Protein AF-0000000079326314 (afdb_homodimer)

Radius of gyration: 14.51 Å; Cα contacts (8 Å, |Δi|>4): 104; chains: 2; bounding box: 37×41×36 Å

Organism: NCBI:txid704125

Foldseek 3Di:
DPPPDDDDDDDDDPPVVVVVVQVVCVVVVHDDVVVVVVVVVVVVVVVVVVD/DPPDDDDDDDDDDDPVVVVVVQVVCVVVVHDDVVVVVVVVVVVVVVVVVVD

pLDDT: mean 93.22, std 11.17, range [42.78, 98.44]

Sequence (102 aa):
MKEENITRVTIRVPSQLYADYKKVLIDKHTNTTYDLLQHIKETVEQHNKEEMKEENITRVTIRVPSQLYADYKKVLIDKHTNTTYDLLQHIKETVEQHNKEE

Solvent-accessible surface area (backbone atoms only — not comparable to full-atom values): 5960 Å² total; per-residue (Å²): 128,83,77,72,51,74,35,79,46,75,34,80,36,50,38,68,60,50,53,51,34,50,54,51,28,57,78,66,73,55,48,70,57,57,55,53,49,48,50,49,51,47,53,40,51,54,51,62,70,73,10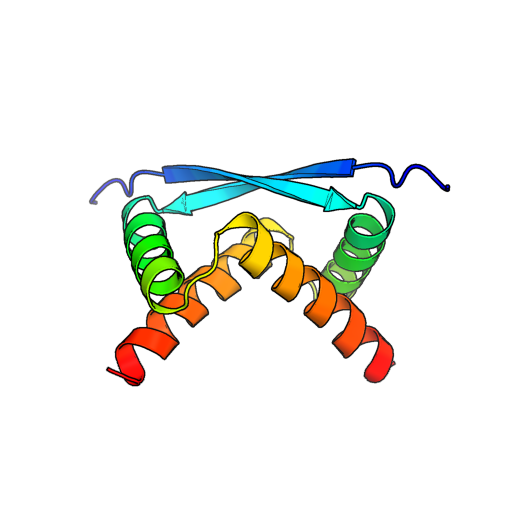2,127,82,77,73,52,72,36,80,46,74,34,80,37,49,37,69,60,50,54,50,34,51,54,51,28,57,78,67,72,54,49,69,58,58,55,52,48,49,51,49,51,47,54,42,52,54,52,63,69,74,104

Secondary structure (DSSP, 8-state):
-----EEEEEEEEEHHHHHHHHHHHHHTT--HHHHHHHHHHHHHHHHHHH-/-----EEEEEEEEEHHHHHHHHHHHHHTT--HHHHHHHHHHHHHHHHHHH-

Structure (mmCIF, N/CA/C/O backbone):
data_AF-0000000079326314-model_v1
#
loop_
_entity.id
_entity.type
_entity.pdbx_description
1 polymer 'Uncharacterized protein'
#
loop_
_atom_site.group_PDB
_atom_site.id
_atom_site.type_symbol
_atom_site.label_atom_id
_atom_site.label_alt_id
_atom_site.label_comp_id
_atom_site.label_asym_id
_atom_site.label_entity_id
_atom_site.label_seq_id
_atom_site.pdbx_PDB_ins_code
_atom_site.Cartn_x
_atom_site.Cartn_y
_atom_site.Cartn_z
_atom_site.occupancy
_atom_site.B_iso_or_equiv
_atom_site.auth_seq_id
_atom_site.auth_comp_id
_atom_site.auth_asym_id
_atom_site.auth_atom_id
_atom_site.pdbx_PDB_model_num
ATOM 1 N N . MET A 1 1 ? 18.438 13.695 16.609 1 42.78 1 MET A N 1
ATOM 2 C CA . MET A 1 1 ? 17.922 12.688 15.695 1 42.78 1 MET A CA 1
ATOM 3 C C . MET A 1 1 ? 16.422 12.492 15.906 1 42.78 1 MET A C 1
ATOM 5 O O . MET A 1 1 ? 15.984 12.102 16.984 1 42.78 1 MET A O 1
ATOM 9 N N . LYS A 1 2 ? 15.562 13.289 15.336 1 53.72 2 LYS A N 1
ATOM 10 C CA . LYS A 1 2 ? 14.141 13.242 15.641 1 53.72 2 LYS A CA 1
ATOM 11 C C . LYS A 1 2 ? 13.578 11.836 15.453 1 53.72 2 LYS A C 1
ATOM 13 O O . LYS A 1 2 ? 13.758 11.219 14.398 1 53.72 2 LYS A O 1
ATOM 18 N N . GLU A 1 3 ? 13.516 11.102 16.5 1 62.91 3 GLU A N 1
ATOM 19 C CA . GLU A 1 3 ? 12.914 9.766 16.5 1 62.91 3 GLU A CA 1
ATOM 20 C C . GLU A 1 3 ? 11.609 9.75 15.703 1 62.91 3 GLU A C 1
ATOM 22 O O . GLU A 1 3 ? 10.672 10.477 16.031 1 62.91 3 GLU A O 1
ATOM 27 N N . GLU A 1 4 ? 11.82 9.375 14.523 1 75.38 4 GLU A N 1
ATOM 28 C CA . GLU A 1 4 ? 10.617 9.336 13.703 1 75.38 4 GLU A CA 1
ATOM 29 C C . GLU A 1 4 ? 9.609 8.328 14.25 1 75.38 4 GLU A C 1
ATOM 31 O O . GLU A 1 4 ? 9.945 7.16 14.461 1 75.38 4 GLU A O 1
ATOM 36 N N . ASN A 1 5 ? 8.516 8.844 14.82 1 92.88 5 ASN A N 1
ATOM 37 C CA . ASN A 1 5 ? 7.441 7.969 15.273 1 92.88 5 ASN A CA 1
ATOM 38 C C . ASN A 1 5 ? 6.938 7.074 14.141 1 92.88 5 ASN A C 1
ATOM 40 O O . ASN A 1 5 ? 6.895 7.492 12.984 1 92.88 5 ASN A O 1
ATOM 44 N N . ILE A 1 6 ? 6.809 5.785 14.578 1 95.88 6 ILE A N 1
ATOM 45 C CA . ILE A 1 6 ? 6.387 4.781 13.609 1 95.88 6 ILE A CA 1
ATOM 46 C C . ILE A 1 6 ? 4.941 4.375 13.875 1 95.88 6 ILE A C 1
ATOM 48 O O . ILE A 1 6 ? 4.547 4.184 15.031 1 95.88 6 ILE A O 1
ATOM 52 N N . THR A 1 7 ? 4.137 4.289 12.773 1 96.38 7 THR A N 1
ATOM 53 C CA . THR A 1 7 ? 2.771 3.779 12.812 1 96.38 7 THR A CA 1
ATOM 54 C C . THR A 1 7 ? 2.658 2.467 12.039 1 96.38 7 THR A C 1
ATOM 56 O O . THR A 1 7 ? 3.221 2.332 10.953 1 96.38 7 THR A O 1
ATOM 59 N N . ARG A 1 8 ? 2.012 1.473 12.672 1 96.25 8 ARG A N 1
ATOM 60 C CA . ARG A 1 8 ? 1.727 0.218 11.984 1 96.25 8 ARG A CA 1
ATOM 61 C C . ARG A 1 8 ? 0.407 0.299 11.227 1 96.25 8 ARG A C 1
ATOM 63 O O . ARG A 1 8 ? -0.61 0.719 11.781 1 96.25 8 ARG A O 1
ATOM 70 N N . VAL A 1 9 ? 0.466 -0.015 9.984 1 96.56 9 VAL A N 1
ATOM 71 C CA . VAL A 1 9 ? -0.716 -0.008 9.133 1 96.56 9 VAL A CA 1
ATOM 72 C C . VAL A 1 9 ? -1.032 -1.431 8.68 1 96.56 9 VAL A C 1
ATOM 74 O O . VAL A 1 9 ? -0.175 -2.113 8.109 1 96.56 9 VAL A O 1
ATOM 77 N N . THR A 1 10 ? -2.252 -1.964 9.016 1 96.88 10 THR A N 1
ATOM 78 C CA . THR A 1 10 ? -2.693 -3.301 8.633 1 96.88 10 THR A CA 1
ATOM 79 C C . THR A 1 10 ? -3.758 -3.227 7.539 1 96.88 10 THR A C 1
ATOM 81 O O . THR A 1 10 ? -4.742 -2.496 7.672 1 96.88 10 THR A O 1
ATOM 84 N N . ILE A 1 11 ? -3.498 -3.961 6.469 1 96.5 11 ILE A N 1
ATOM 85 C CA . ILE A 1 11 ? -4.5 -4.027 5.41 1 96.5 11 ILE A CA 1
ATOM 86 C C . ILE A 1 11 ? -4.91 -5.48 5.18 1 96.5 11 ILE A C 1
ATOM 88 O O . ILE A 1 11 ? -4.137 -6.398 5.449 1 96.5 11 ILE A O 1
ATOM 92 N N . ARG A 1 12 ? -6.113 -5.695 4.738 1 95.44 12 ARG A N 1
ATOM 93 C CA . ARG A 1 12 ? -6.652 -7 4.363 1 95.44 12 ARG A CA 1
ATOM 94 C C . ARG A 1 12 ? -6.535 -7.23 2.861 1 95.44 12 ARG A C 1
ATOM 96 O O . ARG A 1 12 ? -6.98 -6.402 2.064 1 95.44 12 ARG A O 1
ATOM 103 N N . VAL A 1 13 ? -5.953 -8.328 2.527 1 97 13 VAL A N 1
ATOM 104 C CA . VAL A 1 13 ? -5.664 -8.648 1.134 1 97 13 VAL A CA 1
ATOM 105 C C . VAL A 1 13 ? -6.125 -10.07 0.829 1 97 13 VAL A C 1
ATOM 107 O O . VAL A 1 13 ? -5.852 -11 1.597 1 97 13 VAL A O 1
ATOM 110 N N . PRO A 1 14 ? -6.879 -10.297 -0.242 1 96.88 14 PRO A N 1
ATOM 111 C CA . PRO A 1 14 ? -7.113 -11.688 -0.637 1 96.88 14 PRO A CA 1
ATOM 112 C C . PRO A 1 14 ? -5.828 -12.508 -0.685 1 96.88 14 PRO A C 1
ATOM 114 O O . PRO A 1 14 ? -4.824 -12.062 -1.247 1 96.88 14 PRO A O 1
ATOM 117 N N . SER A 1 15 ? -5.871 -13.75 -0.154 1 96.94 15 SER A N 1
ATOM 118 C CA . SER A 1 15 ? -4.672 -14.547 0.051 1 96.94 15 SER A CA 1
ATOM 119 C C . SER A 1 15 ? -3.982 -14.859 -1.273 1 96.94 15 SER A C 1
ATOM 121 O O . SER A 1 15 ? -2.758 -14.773 -1.378 1 96.94 15 SER A O 1
ATOM 123 N N . GLN A 1 16 ? -4.703 -15.227 -2.295 1 96.81 16 GLN A N 1
ATOM 124 C CA . GLN A 1 16 ? -4.117 -15.562 -3.586 1 96.81 16 GLN A CA 1
ATOM 125 C C . GLN A 1 16 ? -3.482 -14.336 -4.238 1 96.81 16 GLN A C 1
ATOM 127 O O . GLN A 1 16 ? -2.42 -14.438 -4.855 1 96.81 16 GLN A O 1
ATOM 132 N N . LEU A 1 17 ? -4.117 -13.234 -4.172 1 97.25 17 LEU A N 1
ATOM 133 C CA . LEU A 1 17 ? -3.553 -12 -4.695 1 97.25 17 LEU A CA 1
ATOM 134 C C . LEU A 1 17 ? -2.236 -11.664 -4.004 1 97.25 17 LEU A C 1
ATOM 136 O O . LEU A 1 17 ? -1.271 -11.25 -4.652 1 97.25 17 LEU A O 1
ATOM 140 N N . TYR A 1 18 ? -2.225 -11.789 -2.711 1 97.94 18 TYR A N 1
ATOM 141 C CA . TYR A 1 18 ? -1.015 -11.516 -1.944 1 97.94 18 TYR A CA 1
ATOM 142 C C . TYR A 1 18 ? 0.114 -12.453 -2.346 1 97.94 18 TYR A C 1
ATOM 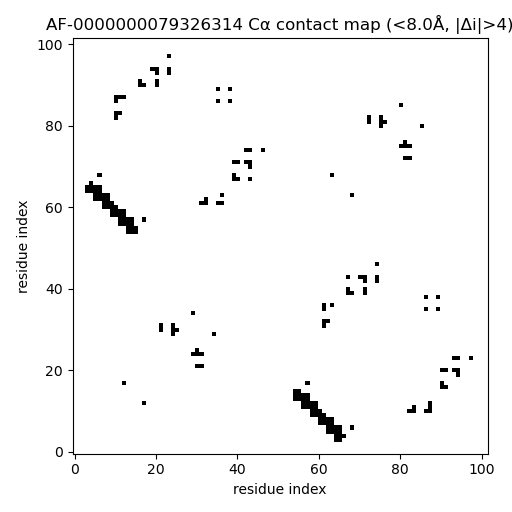144 O O . TYR A 1 18 ? 1.274 -12.047 -2.426 1 97.94 18 TYR A O 1
ATOM 152 N N . ALA A 1 19 ? -0.219 -13.742 -2.561 1 97.12 19 ALA A N 1
ATOM 153 C CA . ALA A 1 19 ? 0.778 -14.711 -3.018 1 97.12 19 ALA A CA 1
ATOM 154 C C . ALA A 1 19 ? 1.376 -14.289 -4.355 1 97.12 19 ALA A C 1
ATOM 156 O O . ALA A 1 19 ? 2.596 -14.328 -4.539 1 97.12 19 ALA A O 1
ATOM 157 N N . ASP A 1 20 ? 0.562 -13.891 -5.277 1 97.44 20 ASP A N 1
ATOM 158 C CA . ASP A 1 20 ? 1.017 -13.422 -6.578 1 97.44 20 ASP A CA 1
ATOM 159 C C . ASP A 1 20 ? 1.886 -12.172 -6.438 1 97.44 20 ASP A C 1
ATOM 161 O O . ASP A 1 20 ? 2.912 -12.047 -7.109 1 97.44 20 ASP A O 1
ATOM 165 N N . TYR A 1 21 ? 1.474 -11.266 -5.633 1 98.25 21 TYR A N 1
ATOM 166 C CA . TYR A 1 21 ? 2.18 -10.023 -5.336 1 98.25 21 TYR A CA 1
ATOM 167 C C . TYR A 1 21 ? 3.578 -10.305 -4.797 1 98.25 21 TYR A C 1
ATOM 169 O O . TYR A 1 21 ? 4.551 -9.68 -5.227 1 98.25 21 TYR A O 1
ATOM 177 N N . LYS A 1 22 ? 3.688 -11.219 -3.871 1 97.81 22 LYS A N 1
ATOM 178 C CA . LYS A 1 22 ? 4.984 -11.57 -3.303 1 97.81 22 LYS A CA 1
ATOM 179 C C . LYS A 1 22 ? 5.918 -12.141 -4.367 1 97.81 22 LYS A C 1
ATOM 181 O O . LYS A 1 22 ? 7.113 -11.836 -4.375 1 97.81 22 LYS A O 1
ATOM 186 N N . LYS A 1 23 ? 5.375 -12.938 -5.27 1 97.56 23 LYS A N 1
ATOM 187 C CA . LYS A 1 23 ? 6.18 -13.461 -6.367 1 97.56 23 LYS A CA 1
ATOM 188 C C . LYS A 1 23 ? 6.738 -12.328 -7.227 1 97.56 23 LYS A C 1
ATOM 190 O O . LYS A 1 23 ? 7.906 -12.359 -7.625 1 97.56 23 LYS A O 1
ATOM 195 N N . VAL A 1 24 ? 5.91 -11.375 -7.527 1 98 24 VAL A N 1
ATOM 196 C CA . VAL A 1 24 ? 6.32 -10.219 -8.32 1 98 24 VAL A CA 1
ATOM 197 C C . VAL A 1 24 ? 7.445 -9.469 -7.605 1 98 24 VAL A C 1
ATOM 199 O O . VAL A 1 24 ? 8.422 -9.055 -8.234 1 98 24 VAL A O 1
ATOM 202 N N . LEU A 1 25 ? 7.348 -9.281 -6.285 1 98 25 LEU A N 1
ATOM 203 C CA . LEU A 1 25 ? 8.328 -8.523 -5.512 1 98 25 LEU A CA 1
ATOM 204 C C . LEU A 1 25 ? 9.672 -9.25 -5.473 1 98 25 LEU A C 1
ATOM 206 O O . LEU A 1 25 ? 10.727 -8.609 -5.453 1 98 25 LEU A O 1
ATOM 210 N N . ILE A 1 26 ? 9.617 -10.617 -5.465 1 97.25 26 ILE A N 1
ATOM 211 C CA . ILE A 1 26 ? 10.844 -11.406 -5.547 1 97.25 26 ILE A CA 1
ATOM 212 C C . ILE A 1 26 ? 11.539 -11.133 -6.875 1 97.25 26 ILE A C 1
ATOM 214 O O . ILE A 1 26 ? 12.75 -10.875 -6.91 1 97.25 26 ILE A O 1
ATOM 218 N N . ASP A 1 27 ? 10.82 -11.117 -7.961 1 95.94 27 ASP A N 1
ATOM 219 C CA . ASP A 1 27 ? 11.367 -10.852 -9.289 1 95.94 27 ASP A CA 1
ATOM 220 C C . ASP A 1 27 ? 11.945 -9.445 -9.375 1 95.94 27 ASP A C 1
ATOM 222 O O . ASP A 1 27 ? 12.922 -9.211 -10.086 1 95.94 27 ASP A O 1
ATOM 226 N N . LYS A 1 28 ? 11.328 -8.508 -8.625 1 95.88 28 LYS A N 1
ATOM 227 C CA . LYS A 1 28 ? 11.742 -7.113 -8.641 1 95.88 28 LYS A CA 1
ATOM 228 C C . LYS A 1 28 ? 12.828 -6.848 -7.602 1 95.88 28 LYS A C 1
ATOM 230 O O . LYS A 1 28 ? 13.312 -5.723 -7.477 1 95.88 28 LYS A O 1
ATOM 235 N N . HIS A 1 29 ? 13.172 -7.879 -6.789 1 96.56 29 HIS A N 1
ATOM 236 C CA . HIS A 1 29 ? 14.211 -7.777 -5.766 1 96.56 29 HIS A CA 1
ATOM 237 C C . HIS A 1 29 ? 13.859 -6.703 -4.738 1 96.56 29 HIS A C 1
ATOM 239 O O . HIS A 1 29 ? 14.695 -5.848 -4.426 1 96.56 29 HIS A O 1
ATOM 245 N N . THR A 1 30 ? 12.633 -6.699 -4.293 1 97 30 THR A N 1
ATOM 246 C CA . THR A 1 30 ? 12.141 -5.82 -3.236 1 97 30 THR A CA 1
ATOM 247 C C . THR A 1 30 ? 11.203 -6.578 -2.295 1 97 30 THR A C 1
ATOM 249 O O . THR A 1 30 ? 11.094 -7.801 -2.379 1 97 30 THR A O 1
ATOM 252 N N . ASN A 1 31 ? 10.68 -5.898 -1.188 1 96.81 31 ASN A N 1
ATOM 253 C CA . ASN A 1 31 ? 9.773 -6.555 -0.25 1 96.81 31 ASN A CA 1
ATOM 254 C C . ASN A 1 31 ? 8.5 -5.742 -0.035 1 96.81 31 ASN A C 1
ATOM 256 O O . ASN A 1 31 ? 8.398 -4.605 -0.498 1 96.81 31 ASN A O 1
ATOM 260 N N . THR A 1 32 ? 7.629 -6.41 0.541 1 97.12 32 THR A N 1
ATOM 261 C CA . THR A 1 32 ? 6.293 -5.855 0.733 1 97.12 32 THR A CA 1
ATOM 262 C C . THR A 1 32 ? 6.367 -4.496 1.423 1 97.12 32 THR A C 1
ATOM 264 O O . THR A 1 32 ? 5.773 -3.523 0.951 1 97.12 32 THR A O 1
ATOM 267 N N . THR A 1 33 ? 7.004 -4.355 2.541 1 96.38 33 THR A N 1
ATOM 268 C CA . THR A 1 33 ? 7.09 -3.119 3.311 1 96.38 33 THR A CA 1
ATOM 269 C C . THR A 1 33 ? 7.641 -1.984 2.453 1 96.38 33 THR A C 1
ATOM 271 O O . THR A 1 33 ? 7.062 -0.897 2.406 1 96.38 33 THR A O 1
ATOM 274 N N . TYR A 1 34 ? 8.656 -2.252 1.791 1 97.38 34 TYR A N 1
ATOM 275 C CA . TYR A 1 34 ? 9.312 -1.213 1.001 1 97.38 34 TYR A CA 1
ATOM 276 C C . TYR A 1 34 ? 8.414 -0.766 -0.152 1 97.38 34 TYR A C 1
ATOM 278 O O . TYR A 1 34 ? 8.289 0.432 -0.418 1 97.38 34 TYR A O 1
ATOM 286 N N . ASP A 1 35 ? 7.898 -1.693 -0.915 1 98.44 35 ASP A N 1
ATOM 287 C CA . ASP A 1 35 ? 7.051 -1.366 -2.059 1 98.44 35 ASP A CA 1
ATOM 288 C C . ASP A 1 35 ? 5.855 -0.516 -1.634 1 98.44 35 ASP A C 1
ATOM 290 O O . ASP A 1 35 ? 5.539 0.486 -2.279 1 98.44 35 ASP A O 1
ATOM 294 N N . LEU A 1 36 ? 5.215 -0.916 -0.549 1 98.44 36 LEU A N 1
ATOM 295 C CA . LEU A 1 36 ? 4.031 -0.195 -0.087 1 98.44 36 LEU A CA 1
ATOM 296 C C . LEU A 1 36 ? 4.418 1.164 0.489 1 98.44 36 LEU A C 1
ATOM 298 O O . LEU A 1 36 ? 3.703 2.15 0.291 1 98.44 36 LEU A O 1
ATOM 302 N N . LEU A 1 37 ? 5.539 1.254 1.224 1 98.06 37 LEU A N 1
ATOM 303 C CA . LEU A 1 37 ? 6.043 2.531 1.713 1 98.06 37 LEU A CA 1
ATOM 304 C C . LEU A 1 37 ? 6.32 3.486 0.556 1 98.06 37 LEU A C 1
ATOM 306 O O . LEU A 1 37 ? 6.008 4.676 0.638 1 98.06 37 LEU A O 1
ATOM 310 N N . GLN A 1 38 ? 6.863 2.961 -0.471 1 98.06 38 GLN A N 1
ATOM 311 C CA . GLN A 1 38 ? 7.156 3.779 -1.644 1 98.06 38 GLN A CA 1
ATOM 312 C C . GLN A 1 38 ? 5.875 4.301 -2.285 1 98.06 38 GLN A C 1
ATOM 314 O O . GLN A 1 38 ? 5.824 5.445 -2.738 1 98.06 38 GLN A O 1
ATOM 319 N N . HIS A 1 39 ? 4.914 3.467 -2.414 1 98.38 39 HIS A N 1
ATOM 320 C CA . HIS A 1 39 ? 3.625 3.914 -2.928 1 98.38 39 HIS A CA 1
ATOM 321 C C . HIS A 1 39 ? 3.062 5.055 -2.088 1 98.38 39 HIS A C 1
ATOM 323 O O . HIS A 1 39 ? 2.551 6.039 -2.629 1 98.38 39 HIS A O 1
ATOM 329 N N . ILE A 1 40 ? 3.092 4.895 -0.734 1 98.44 40 ILE A N 1
ATOM 330 C CA . ILE A 1 40 ? 2.598 5.93 0.167 1 98.44 40 ILE A CA 1
ATOM 331 C C . ILE A 1 40 ? 3.369 7.227 -0.065 1 98.44 40 ILE A C 1
ATOM 333 O O . ILE A 1 40 ? 2.77 8.297 -0.215 1 98.44 40 ILE A O 1
ATOM 337 N N . LYS A 1 41 ? 4.664 7.18 -0.085 1 98.06 41 LYS A N 1
ATOM 338 C CA . LYS A 1 41 ? 5.512 8.344 -0.323 1 98.06 41 LYS A CA 1
ATOM 339 C C . LYS A 1 41 ? 5.16 9.016 -1.647 1 98.06 41 LYS A C 1
ATOM 341 O O . LYS A 1 41 ? 5.008 10.242 -1.708 1 98.06 41 LYS A O 1
ATOM 346 N N . GLU A 1 42 ? 5.02 8.25 -2.678 1 97.94 42 GLU A N 1
ATOM 347 C CA . GLU A 1 42 ? 4.738 8.781 -4.008 1 97.94 42 GLU A CA 1
ATOM 348 C C . GLU A 1 42 ? 3.359 9.43 -4.062 1 97.94 42 GLU A C 1
ATOM 350 O O . GLU A 1 42 ? 3.172 10.445 -4.742 1 97.94 42 GLU A O 1
ATOM 355 N N . THR A 1 43 ? 2.426 8.797 -3.451 1 97.88 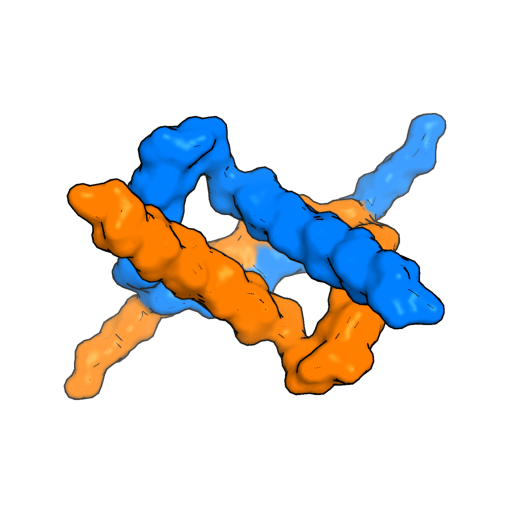43 THR A N 1
ATOM 356 C CA . THR A 1 43 ? 1.078 9.352 -3.398 1 97.88 43 THR A CA 1
ATOM 357 C C . THR A 1 43 ? 1.094 10.75 -2.777 1 97.88 43 THR A C 1
ATOM 359 O O . THR A 1 43 ? 0.467 11.672 -3.297 1 97.88 43 THR A O 1
ATOM 362 N N . VAL A 1 44 ? 1.832 10.898 -1.67 1 97.81 44 VAL A N 1
ATOM 363 C CA . VAL A 1 44 ? 1.928 12.188 -0.987 1 97.81 44 VAL A CA 1
ATOM 364 C C . VAL A 1 44 ? 2.68 13.188 -1.866 1 97.81 44 VAL A C 1
ATOM 366 O O . VAL A 1 44 ? 2.24 14.32 -2.039 1 97.81 44 VAL A O 1
ATOM 369 N N . GLU A 1 45 ? 3.775 12.789 -2.439 1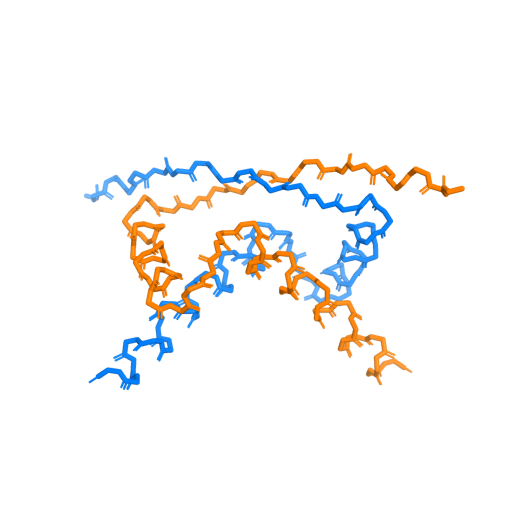 97.12 45 GLU A N 1
ATOM 370 C CA . GLU A 1 45 ? 4.609 13.656 -3.262 1 97.12 45 GLU A CA 1
ATOM 371 C C . GLU A 1 45 ? 3.855 14.133 -4.5 1 97.12 45 GLU A C 1
ATOM 373 O O . GLU A 1 45 ? 3.938 15.305 -4.871 1 97.12 45 GLU A O 1
ATOM 378 N N . GLN A 1 46 ? 3.18 13.234 -5.207 1 96.12 46 GLN A N 1
ATOM 379 C CA . GLN A 1 46 ? 2.422 13.586 -6.402 1 96.12 46 GLN A CA 1
ATOM 380 C C . GLN A 1 46 ? 1.299 14.562 -6.07 1 96.12 46 GLN A C 1
ATOM 382 O O . GLN A 1 46 ? 1.031 15.492 -6.84 1 96.12 46 GLN A O 1
ATOM 387 N N . HIS A 1 47 ? 0.631 14.328 -5.023 1 95.12 47 HIS A N 1
ATOM 388 C CA . HIS A 1 47 ? -0.438 15.227 -4.613 1 95.12 47 HIS A CA 1
ATOM 389 C C . HIS A 1 47 ? 0.098 16.625 -4.336 1 95.12 47 HIS A C 1
ATOM 391 O O . HIS A 1 47 ? -0.536 17.625 -4.699 1 95.12 47 HIS A O 1
ATOM 397 N N . ASN A 1 48 ? 1.287 16.734 -3.65 1 92.25 48 ASN A N 1
ATOM 398 C CA . ASN A 1 48 ? 1.895 18.016 -3.328 1 92.25 48 ASN A CA 1
ATOM 399 C C . ASN A 1 48 ? 2.338 18.766 -4.586 1 92.25 48 ASN A C 1
ATOM 401 O O . ASN A 1 48 ? 2.404 20 -4.594 1 92.25 48 ASN A O 1
ATOM 405 N N . LYS A 1 49 ? 2.617 18.016 -5.574 1 91.75 49 LYS A N 1
ATOM 406 C CA . LYS A 1 49 ? 3.023 18.641 -6.832 1 91.75 49 LYS A CA 1
ATOM 407 C C . LYS A 1 49 ? 1.816 19.188 -7.59 1 91.75 49 LYS A C 1
ATOM 409 O O . LYS A 1 49 ? 1.944 20.125 -8.375 1 91.75 49 LYS A O 1
ATOM 414 N N . GLU A 1 50 ? 0.736 18.562 -7.469 1 87.06 50 GLU A N 1
ATOM 415 C CA . GLU A 1 50 ? -0.489 18.953 -8.164 1 87.06 50 GLU A CA 1
ATOM 416 C C . GLU A 1 50 ? -1.169 20.125 -7.465 1 87.06 50 GLU A C 1
ATOM 418 O O . GLU A 1 50 ? -1.992 20.812 -8.062 1 87.06 50 GLU A O 1
ATOM 423 N N . GLU A 1 51 ? -0.892 20.312 -6.219 1 75.75 51 GLU A N 1
ATOM 424 C CA . GLU A 1 51 ? -1.456 21.453 -5.5 1 75.75 51 GLU A CA 1
ATOM 425 C C . GLU A 1 51 ? -0.6 22.703 -5.68 1 75.75 51 GLU A C 1
ATOM 427 O O . GLU A 1 51 ? -1.127 23.812 -5.852 1 75.75 51 GLU A O 1
ATOM 432 N N . MET B 1 1 ? -19.266 -20.141 -4.105 1 43.06 1 MET B N 1
ATOM 433 C CA . MET B 1 1 ? -18.672 -18.844 -3.816 1 43.06 1 MET B CA 1
ATOM 434 C C . MET B 1 1 ? -17.328 -19 -3.129 1 43.06 1 MET B C 1
ATOM 436 O O . MET B 1 1 ? -17.25 -19.547 -2.031 1 43.06 1 MET B O 1
ATOM 440 N N . LYS B 1 2 ? -16.25 -19.234 -3.828 1 54.25 2 LYS B N 1
ATOM 441 C CA . LYS B 1 2 ? -14.969 -19.547 -3.225 1 54.25 2 LYS B CA 1
ATOM 442 C C . LYS B 1 2 ? -14.57 -18.5 -2.186 1 54.25 2 LYS B C 1
ATOM 444 O O . LYS B 1 2 ? -14.578 -17.312 -2.467 1 54.25 2 LYS B O 1
ATOM 449 N N . GLU B 1 3 ? -14.828 -18.766 -0.969 1 62.56 3 GLU B N 1
ATOM 450 C CA . GLU B 1 3 ? -14.406 -17.906 0.137 1 62.56 3 GLU B CA 1
ATOM 451 C C . GLU B 1 3 ? -12.969 -17.438 -0.045 1 62.56 3 GLU B C 1
ATOM 453 O O . GLU B 1 3 ? -12.047 -18.266 -0.113 1 62.56 3 GLU B O 1
ATOM 458 N N . GLU B 1 4 ? -12.938 -16.312 -0.576 1 75.25 4 GLU B N 1
ATOM 459 C CA . GLU B 1 4 ? -11.586 -15.797 -0.774 1 75.25 4 GLU B CA 1
ATOM 460 C C . GLU B 1 4 ? -10.859 -15.617 0.558 1 75.25 4 GLU B C 1
ATOM 462 O O . GLU B 1 4 ? -11.375 -14.953 1.462 1 75.25 4 GLU B O 1
ATOM 467 N N . ASN B 1 5 ? -9.891 -16.516 0.825 1 92.62 5 ASN B N 1
ATOM 468 C CA . ASN B 1 5 ? -9.062 -16.375 2.016 1 92.62 5 ASN B CA 1
ATOM 469 C C . ASN B 1 5 ? -8.398 -15 2.068 1 92.62 5 ASN B C 1
ATOM 471 O O . ASN B 1 5 ? -8.047 -14.438 1.03 1 92.62 5 ASN B O 1
ATOM 475 N N . ILE B 1 6 ? -8.508 -14.461 3.307 1 95.81 6 ILE B N 1
ATOM 476 C CA . ILE B 1 6 ? -7.969 -13.125 3.521 1 95.81 6 ILE B CA 1
ATOM 477 C C . ILE B 1 6 ? -6.672 -13.211 4.324 1 95.81 6 ILE B C 1
ATOM 479 O O . ILE B 1 6 ? -6.582 -13.969 5.289 1 95.81 6 ILE B O 1
ATOM 483 N N . THR B 1 7 ? -5.652 -12.43 3.869 1 96.31 7 THR B N 1
ATOM 484 C CA . THR B 1 7 ? -4.391 -12.273 4.578 1 96.31 7 THR B CA 1
ATOM 485 C C . THR B 1 7 ? -4.23 -10.836 5.078 1 96.31 7 THR B C 1
ATOM 487 O O . THR B 1 7 ? -4.531 -9.883 4.355 1 96.31 7 THR B O 1
ATOM 490 N N . ARG B 1 8 ? -3.865 -10.703 6.359 1 96.12 8 ARG B N 1
ATOM 491 C CA . ARG B 1 8 ? -3.557 -9.391 6.91 1 96.12 8 ARG B CA 1
ATOM 492 C C . ARG B 1 8 ? -2.092 -9.031 6.684 1 96.12 8 ARG B C 1
ATOM 494 O O . ARG B 1 8 ? -1.2 -9.836 6.965 1 96.12 8 ARG B O 1
ATOM 501 N N . VAL B 1 9 ? -1.888 -7.91 6.113 1 96.44 9 VAL B N 1
ATOM 502 C CA . VAL B 1 9 ? -0.542 -7.414 5.852 1 96.44 9 VAL B CA 1
ATOM 503 C C . VAL B 1 9 ? -0.281 -6.16 6.68 1 96.44 9 VAL B C 1
ATOM 505 O O . VAL B 1 9 ? -1.052 -5.199 6.621 1 96.44 9 VAL B O 1
ATOM 508 N N . THR B 1 10 ? 0.772 -6.172 7.57 1 96.94 10 THR B N 1
ATOM 509 C CA . THR B 1 10 ? 1.145 -5.039 8.406 1 96.94 10 THR B CA 1
ATOM 510 C C . THR B 1 10 ? 2.441 -4.406 7.918 1 96.94 10 THR B C 1
ATOM 512 O O . THR B 1 10 ? 3.438 -5.102 7.703 1 96.94 10 THR B O 1
ATOM 515 N N . ILE B 1 11 ? 2.373 -3.1 7.711 1 96.75 11 ILE B N 1
ATOM 516 C CA . ILE B 1 11 ? 3.59 -2.389 7.332 1 96.75 11 ILE B CA 1
ATOM 517 C C . ILE B 1 11 ? 3.879 -1.284 8.344 1 96.75 11 ILE B C 1
ATOM 519 O O . ILE B 1 11 ? 2.965 -0.789 9.008 1 96.75 11 ILE B O 1
ATOM 523 N N . ARG B 1 12 ? 5.121 -0.935 8.516 1 95.56 12 ARG B N 1
ATOM 524 C CA . ARG B 1 12 ? 5.582 0.163 9.367 1 95.56 12 ARG B CA 1
ATOM 525 C C . ARG B 1 12 ? 5.793 1.433 8.547 1 95.56 12 ARG B C 1
ATOM 527 O O . ARG B 1 12 ? 6.508 1.418 7.539 1 95.56 12 ARG B O 1
ATOM 534 N N . VAL B 1 13 ? 5.172 2.475 8.992 1 97.12 13 VAL B N 1
ATOM 535 C CA . VAL B 1 13 ? 5.188 3.746 8.273 1 97.12 13 VAL B CA 1
ATOM 536 C C . VAL B 1 13 ? 5.551 4.875 9.234 1 97.12 13 VAL B C 1
ATOM 538 O O . VAL B 1 13 ? 5.012 4.961 10.344 1 97.12 13 VAL B O 1
ATOM 541 N N . PRO B 1 14 ? 6.508 5.742 8.891 1 96.94 14 PRO B N 1
ATOM 542 C CA . PRO B 1 14 ? 6.676 6.945 9.711 1 96.94 14 PRO B CA 1
ATOM 543 C C . PRO B 1 14 ? 5.355 7.664 9.984 1 96.94 14 PRO B C 1
ATOM 545 O O . PRO B 1 14 ? 4.57 7.887 9.055 1 96.94 14 PRO B O 1
ATOM 548 N N . SER B 1 15 ? 5.137 8.086 11.227 1 97 15 SER B N 1
ATOM 549 C CA . SER B 1 15 ? 3.842 8.602 11.664 1 97 15 SER B CA 1
ATOM 550 C C . SER B 1 15 ? 3.455 9.852 10.891 1 97 15 SER B C 1
ATOM 552 O O . SER B 1 15 ? 2.307 10 10.469 1 97 15 SER B O 1
ATOM 554 N N . GLN B 1 16 ? 4.367 10.773 10.688 1 96.88 16 GLN B N 1
ATOM 555 C CA . GLN B 1 16 ? 4.066 12.016 9.969 1 96.88 16 GLN B CA 1
ATOM 556 C C . GLN B 1 16 ? 3.734 11.734 8.508 1 96.88 16 GLN B C 1
ATOM 558 O O . GLN B 1 16 ? 2.84 12.367 7.938 1 96.88 16 GLN B O 1
ATOM 563 N N . LEU B 1 17 ? 4.445 10.891 7.883 1 97.31 17 LEU B N 1
ATOM 564 C CA . LEU B 1 17 ? 4.156 10.5 6.508 1 97.31 17 LEU B CA 1
ATOM 565 C C . LEU B 1 17 ? 2.758 9.906 6.395 1 97.31 17 LEU B C 1
ATOM 567 O O . LEU B 1 17 ? 2.021 10.211 5.453 1 97.31 17 LEU B O 1
ATOM 571 N N . TYR B 1 18 ? 2.434 9.039 7.309 1 98 18 TYR B N 1
ATOM 572 C CA . TYR B 1 18 ? 1.115 8.414 7.309 1 98 18 TYR B CA 1
ATOM 573 C C . TYR B 1 18 ? 0.017 9.453 7.477 1 98 18 TYR B C 1
ATOM 575 O O . TYR B 1 18 ? -1.041 9.359 6.852 1 98 18 TYR B O 1
ATOM 583 N N . ALA B 1 19 ? 0.258 10.445 8.367 1 97.19 19 ALA B N 1
ATOM 584 C CA . ALA B 1 19 ? -0.702 11.531 8.555 1 97.19 19 ALA B CA 1
ATOM 585 C C . ALA B 1 19 ? -0.919 12.297 7.246 1 97.19 19 ALA B C 1
ATOM 587 O O . ALA B 1 19 ? -2.057 12.586 6.871 1 97.19 19 ALA B O 1
ATOM 588 N N . ASP B 1 20 ? 0.118 12.617 6.566 1 97.56 20 ASP B N 1
ATOM 589 C CA . ASP B 1 20 ? 0.036 13.305 5.281 1 97.56 20 ASP B CA 1
ATOM 590 C C . ASP B 1 20 ? -0.703 12.461 4.25 1 97.56 20 ASP B C 1
ATOM 592 O O . ASP B 1 20 ? -1.521 12.977 3.484 1 97.56 20 ASP B O 1
ATOM 596 N N . TYR B 1 21 ? -0.395 11.211 4.195 1 98.25 21 TYR B N 1
ATOM 597 C CA . TYR B 1 21 ? -1.015 10.234 3.305 1 98.25 21 TYR B CA 1
ATOM 598 C C . TYR B 1 21 ? -2.521 10.18 3.523 1 98.25 21 TYR B C 1
ATOM 600 O O . TYR B 1 21 ? -3.295 10.18 2.562 1 98.25 21 TYR B O 1
ATOM 608 N N . LYS B 1 22 ? -2.949 10.125 4.762 1 97.88 22 LYS B N 1
ATOM 609 C CA . LYS B 1 22 ? -4.375 10.078 5.074 1 97.88 22 LYS B CA 1
ATOM 610 C C . LYS B 1 22 ? -5.086 11.344 4.594 1 97.88 22 LYS B C 1
ATOM 612 O O . LYS B 1 22 ? -6.203 11.273 4.086 1 97.88 22 LYS B O 1
ATOM 617 N N . LYS B 1 23 ? -4.43 12.477 4.738 1 97.56 23 LYS B N 1
ATOM 618 C CA . LYS B 1 23 ? -5.004 13.719 4.238 1 97.56 23 LYS B CA 1
ATOM 619 C C . LYS B 1 23 ? -5.219 13.656 2.727 1 97.56 23 LYS B C 1
ATOM 621 O O . LYS B 1 23 ? -6.254 14.094 2.225 1 97.56 23 LYS B O 1
ATOM 626 N N . VAL B 1 24 ? -4.242 13.164 2.027 1 98 24 VAL B N 1
ATOM 627 C CA . VAL B 1 24 ? -4.332 13.023 0.578 1 98 24 VAL B CA 1
ATOM 628 C C . VAL B 1 24 ? -5.508 12.117 0.218 1 98 24 VAL B C 1
ATOM 630 O O . VAL B 1 24 ? -6.258 12.406 -0.717 1 98 24 VAL B O 1
ATOM 633 N N . LEU B 1 25 ? -5.699 11 0.944 1 98 25 LEU B N 1
ATOM 634 C CA . LEU B 1 25 ? -6.75 10.031 0.645 1 98 25 LEU B CA 1
ATOM 635 C C . LEU B 1 25 ? -8.133 10.633 0.887 1 98 25 LEU B C 1
ATOM 637 O O . LEU B 1 25 ? -9.0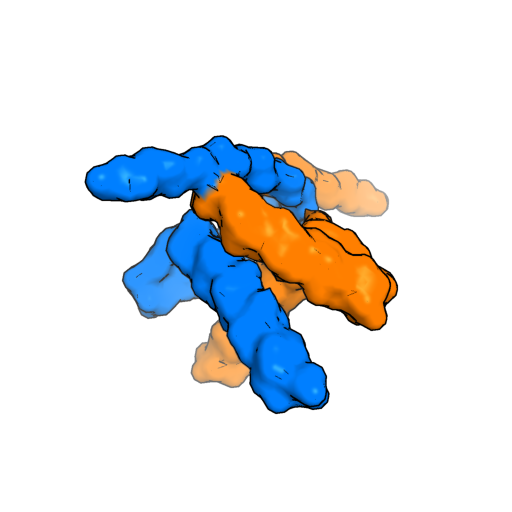86 10.305 0.183 1 98 25 LEU B O 1
ATOM 641 N N . ILE B 1 26 ? -8.219 11.531 1.905 1 97.31 26 ILE B N 1
ATOM 642 C CA . ILE B 1 26 ? -9.469 12.25 2.139 1 97.31 26 ILE B CA 1
ATOM 643 C C . ILE B 1 26 ? -9.805 13.117 0.924 1 97.31 26 ILE B C 1
ATOM 645 O O . ILE B 1 26 ? -10.93 13.094 0.43 1 97.31 26 ILE B O 1
ATOM 649 N N . ASP B 1 27 ? -8.859 13.836 0.384 1 95.88 27 ASP B N 1
ATOM 650 C CA . ASP B 1 27 ? -9.039 14.695 -0.786 1 95.88 27 ASP B CA 1
ATOM 651 C C . ASP B 1 27 ? -9.43 13.867 -2.012 1 95.88 27 ASP B C 1
ATOM 653 O O . ASP B 1 27 ? -10.18 14.336 -2.869 1 95.88 27 ASP B O 1
ATOM 657 N N . LYS B 1 28 ? -8.922 12.609 -2.055 1 95.94 28 LYS B N 1
ATOM 658 C CA . LYS B 1 28 ? -9.164 11.727 -3.189 1 95.94 28 LYS B CA 1
ATOM 659 C C . LYS B 1 28 ? -10.43 10.898 -2.979 1 95.94 28 LYS B C 1
ATOM 661 O O . LYS B 1 28 ? -10.812 10.102 -3.84 1 95.94 28 LYS B O 1
ATOM 666 N N . HIS B 1 29 ? -11.062 11.039 -1.8 1 96.5 29 HIS B N 1
ATOM 667 C CA . HIS B 1 29 ? -12.289 10.32 -1.47 1 96.5 29 HIS B CA 1
ATOM 668 C C . HIS B 1 29 ? -12.078 8.812 -1.527 1 96.5 29 HIS B C 1
ATOM 670 O O . HIS B 1 29 ? -12.859 8.102 -2.17 1 96.5 29 HIS B O 1
ATOM 676 N N . THR B 1 30 ? -11.023 8.352 -0.953 1 97.06 30 THR B N 1
ATOM 677 C CA . THR B 1 30 ? -10.703 6.938 -0.807 1 97.06 30 THR B CA 1
ATOM 678 C C . THR B 1 30 ? -10.109 6.656 0.57 1 97.06 30 THR B C 1
ATOM 680 O O . THR B 1 30 ? -10.125 7.52 1.449 1 97.06 30 THR B O 1
ATOM 683 N N . ASN B 1 31 ? -9.75 5.355 0.898 1 96.81 31 ASN B N 1
ATOM 684 C CA . ASN B 1 31 ? -9.172 5.012 2.191 1 96.81 31 ASN B CA 1
ATOM 685 C C . ASN B 1 31 ? -7.906 4.176 2.035 1 96.81 31 ASN B C 1
ATOM 687 O O . ASN B 1 31 ? -7.574 3.744 0.928 1 96.81 31 ASN B O 1
ATOM 691 N N . THR B 1 32 ? -7.293 4.109 3.094 1 97 32 THR B N 1
ATOM 692 C CA . THR B 1 32 ? -5.988 3.457 3.133 1 97 32 THR B CA 1
ATOM 693 C C . THR B 1 32 ? -6.074 2.047 2.555 1 97 32 THR B C 1
ATOM 695 O O . THR B 1 32 ? -5.285 1.681 1.681 1 97 32 THR B O 1
ATOM 698 N N . THR B 1 33 ? -6.938 1.187 3.014 1 96.06 33 THR B N 1
ATOM 699 C CA . THR B 1 33 ? -7.07 -0.198 2.576 1 96.06 33 THR B CA 1
ATOM 700 C C . THR B 1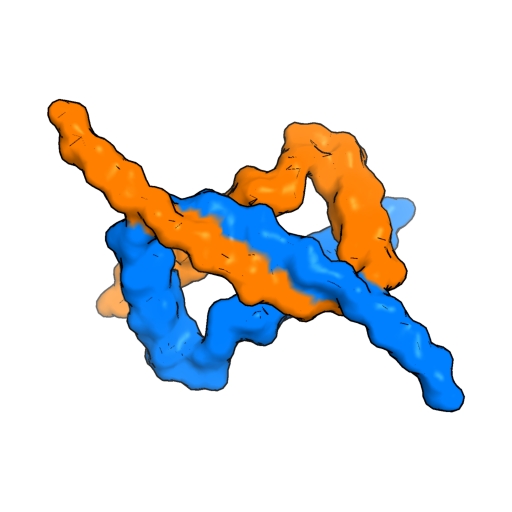 33 ? -7.281 -0.269 1.066 1 96.06 33 THR B C 1
ATOM 702 O O . THR B 1 33 ? -6.598 -1.022 0.372 1 96.06 33 THR B O 1
ATOM 705 N N . TYR B 1 34 ? -8.141 0.507 0.602 1 97.12 34 TYR B N 1
ATOM 706 C CA . TYR B 1 34 ? -8.477 0.464 -0.818 1 97.12 34 TYR B CA 1
ATOM 707 C C . TYR B 1 34 ? -7.293 0.915 -1.669 1 97.12 34 TYR B C 1
ATOM 709 O O . TYR B 1 34 ? -6.98 0.294 -2.688 1 97.12 34 TYR B O 1
ATOM 717 N N . ASP B 1 35 ? -6.707 2.045 -1.352 1 98.38 35 ASP B N 1
ATOM 718 C CA . ASP B 1 35 ? -5.586 2.574 -2.123 1 98.38 35 ASP B CA 1
ATOM 719 C C . ASP B 1 35 ? -4.441 1.569 -2.189 1 98.38 35 ASP B C 1
ATOM 721 O O . ASP B 1 35 ? -3.873 1.335 -3.26 1 98.38 35 ASP B O 1
ATOM 725 N N . LEU B 1 36 ? -4.105 0.976 -1.061 1 98.44 36 LEU B N 1
ATOM 726 C CA . LEU B 1 36 ? -2.996 0.031 -1.013 1 98.44 36 LEU B CA 1
ATOM 727 C C . LEU B 1 36 ? -3.355 -1.266 -1.732 1 98.44 36 LEU B C 1
ATOM 729 O O . LEU B 1 36 ? -2.514 -1.855 -2.414 1 98.44 36 LEU B O 1
ATOM 733 N N . LEU B 1 37 ? -4.59 -1.752 -1.586 1 98 37 LEU B N 1
ATOM 734 C CA . LEU B 1 37 ? -5.059 -2.92 -2.326 1 98 37 LEU B CA 1
ATOM 735 C C . LEU B 1 37 ? -4.957 -2.686 -3.83 1 98 37 LEU B C 1
ATOM 737 O O . LEU B 1 37 ? -4.551 -3.58 -4.574 1 98 37 LEU B O 1
ATOM 741 N N . GLN B 1 38 ? -5.312 -1.523 -4.234 1 98.06 38 GLN B N 1
ATOM 742 C CA . GLN B 1 38 ? -5.234 -1.185 -5.652 1 98.06 38 GLN B CA 1
ATOM 743 C C . GLN B 1 38 ? -3.791 -1.199 -6.145 1 98.06 38 GLN B C 1
ATOM 745 O O . GLN B 1 38 ? -3.516 -1.64 -7.262 1 98.06 38 GLN B O 1
ATOM 750 N N . HIS B 1 39 ? -2.91 -0.643 -5.387 1 98.31 39 HIS B N 1
ATOM 751 C CA . HIS B 1 39 ? -1.496 -0.704 -5.742 1 98.31 39 HIS B CA 1
ATOM 752 C C . HIS B 1 39 ? -1.032 -2.146 -5.914 1 98.31 39 HIS B C 1
ATOM 754 O O . HIS B 1 39 ? -0.307 -2.463 -6.859 1 98.31 39 HIS B O 1
ATOM 760 N N . ILE B 1 40 ? -1.398 -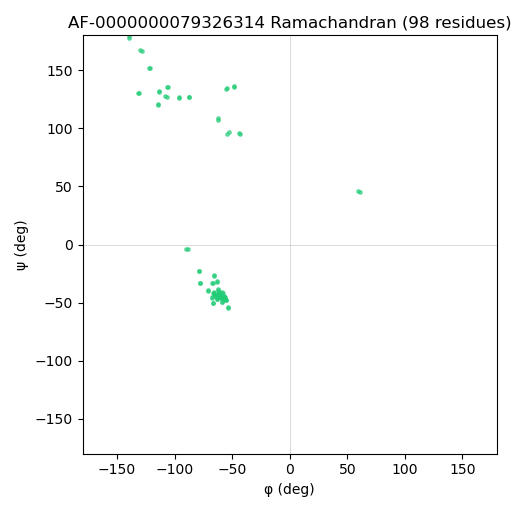3.027 -4.941 1 98.38 40 ILE B N 1
ATOM 761 C CA . ILE B 1 40 ? -1.024 -4.438 -5.012 1 98.38 40 ILE B CA 1
ATOM 762 C C . ILE B 1 40 ? -1.578 -5.055 -6.293 1 98.38 40 ILE B C 1
ATOM 764 O O . ILE B 1 40 ? -0.851 -5.719 -7.031 1 98.38 40 ILE B O 1
ATOM 768 N N . LYS B 1 41 ? -2.832 -4.867 -6.566 1 98 41 LYS B N 1
ATOM 769 C CA . LYS B 1 41 ? -3.471 -5.383 -7.773 1 98 41 LYS B CA 1
ATOM 770 C C . LYS B 1 41 ? -2.75 -4.898 -9.031 1 98 41 LYS B C 1
ATOM 772 O O . LYS B 1 41 ? -2.459 -5.691 -9.93 1 98 41 LYS B O 1
ATOM 777 N N . GLU B 1 42 ? -2.461 -3.648 -9.094 1 97.94 42 GLU B N 1
ATOM 778 C CA . GLU B 1 42 ? -1.823 -3.059 -10.266 1 97.94 42 GLU B CA 1
ATOM 779 C C . GLU B 1 42 ? -0.409 -3.6 -10.461 1 97.94 42 GLU B C 1
ATOM 781 O O . GLU B 1 42 ? 0.038 -3.797 -11.594 1 97.94 42 GLU B O 1
ATOM 786 N N . THR B 1 43 ? 0.289 -3.729 -9.375 1 97.88 43 THR B N 1
ATOM 787 C CA . THR B 1 43 ? 1.637 -4.285 -9.438 1 97.88 43 THR B CA 1
ATOM 788 C C . THR B 1 43 ? 1.62 -5.676 -10.07 1 97.88 43 THR B C 1
ATOM 790 O O . THR B 1 43 ? 2.445 -5.98 -10.93 1 97.88 43 THR B O 1
ATOM 793 N N . VAL B 1 44 ? 0.665 -6.516 -9.656 1 97.75 44 VAL B N 1
ATOM 794 C CA . VAL B 1 44 ? 0.547 -7.871 -10.188 1 97.75 44 VAL B CA 1
ATOM 795 C C . VAL B 1 44 ? 0.131 -7.816 -11.656 1 97.75 44 VAL B C 1
ATOM 797 O O . VAL B 1 44 ? 0.715 -8.5 -12.5 1 97.75 44 VAL B O 1
ATOM 800 N N . GLU B 1 45 ? -0.826 -7.012 -11.992 1 97.06 45 GLU B N 1
ATOM 801 C CA . GLU B 1 45 ? -1.345 -6.902 -13.352 1 97.06 45 GLU B CA 1
ATOM 802 C C . GLU B 1 45 ? -0.273 -6.395 -14.312 1 97.06 45 GLU B C 1
ATOM 804 O O . GLU B 1 45 ? -0.145 -6.895 -15.43 1 97.06 45 GLU B O 1
ATOM 809 N N . GLN B 1 46 ? 0.446 -5.34 -13.93 1 96 46 GLN B N 1
ATOM 810 C CA . GLN B 1 46 ? 1.498 -4.781 -14.773 1 96 46 GLN B CA 1
ATOM 811 C C . GLN B 1 46 ? 2.607 -5.801 -15.016 1 96 46 GLN B C 1
ATOM 813 O O . GLN B 1 46 ? 3.146 -5.887 -16.125 1 96 46 GLN B O 1
ATOM 818 N N . HIS B 1 47 ? 2.986 -6.48 -14.023 1 94.88 47 HIS B N 1
ATOM 819 C CA . HIS B 1 47 ? 4.016 -7.504 -14.172 1 94.88 47 HIS B CA 1
ATOM 820 C C . HIS B 1 47 ? 3.578 -8.586 -15.156 1 94.88 47 HIS B C 1
ATOM 822 O O . HIS B 1 47 ? 4.379 -9.055 -15.969 1 94.88 47 HIS B O 1
ATOM 828 N N . ASN B 1 48 ? 2.268 -9.023 -15.07 1 91.94 48 ASN B N 1
ATOM 829 C CA . ASN B 1 48 ? 1.74 -10.055 -15.953 1 91.94 48 ASN B CA 1
ATOM 830 C C . ASN B 1 48 ? 1.688 -9.586 -17.406 1 91.94 48 ASN B C 1
ATOM 832 O O . ASN B 1 48 ? 1.756 -10.391 -18.328 1 91.94 48 ASN B O 1
ATOM 836 N N . LYS B 1 49 ? 1.582 -8.336 -17.562 1 91.31 49 LYS B N 1
ATOM 837 C CA . LYS B 1 49 ? 1.554 -7.777 -18.906 1 91.31 49 LYS B CA 1
ATOM 838 C C . LYS B 1 49 ? 2.957 -7.715 -19.516 1 91.31 49 LYS B C 1
ATOM 840 O O . LYS B 1 49 ? 3.117 -7.758 -20.734 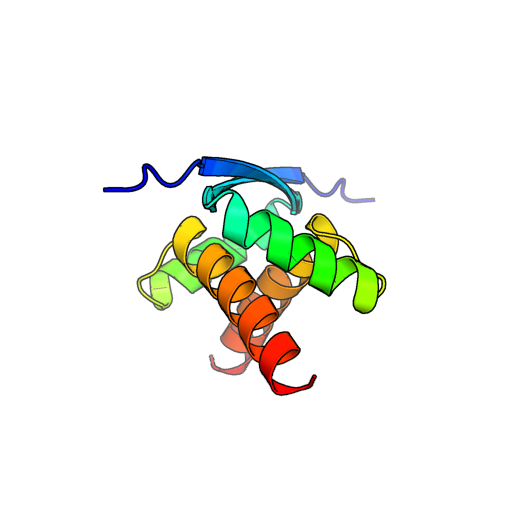1 91.31 49 LYS B O 1
ATOM 845 N N . GLU B 1 50 ? 3.9 -7.5 -18.719 1 86.62 50 GLU B N 1
ATOM 846 C CA . GLU B 1 50 ? 5.289 -7.379 -19.156 1 86.62 50 GLU B CA 1
ATOM 847 C C . GLU B 1 50 ? 5.906 -8.75 -19.422 1 86.62 50 GLU B C 1
ATOM 849 O O . GLU B 1 50 ? 6.914 -8.859 -20.125 1 86.62 50 GLU B O 1
ATOM 854 N N . GLU B 1 51 ? 5.367 -9.773 -18.844 1 75.31 51 GLU B N 1
ATOM 855 C CA . GLU B 1 51 ? 5.863 -11.125 -19.078 1 75.31 51 GLU B CA 1
ATOM 856 C C . GLU B 1 51 ? 5.195 -11.742 -20.312 1 75.31 51 GLU B C 1
ATOM 858 O O . GLU B 1 51 ? 5.848 -12.43 -21.094 1 75.31 51 GLU B O 1
#